Protein AF-A0A6C0NYP5-F1 (afdb_monomer)

Structure (mmCIF, N/CA/C/O backbone):
data_AF-A0A6C0NYP5-F1
#
_entry.id   AF-A0A6C0NYP5-F1
#
loop_
_atom_site.group_PDB
_atom_site.id
_atom_site.type_symbol
_atom_site.label_atom_id
_atom_site.label_alt_id
_atom_site.label_comp_id
_atom_site.label_asym_id
_atom_site.label_entity_id
_atom_site.label_seq_id
_atom_site.pdbx_PDB_ins_code
_atom_site.Cartn_x
_atom_site.Cartn_y
_atom_site.Cartn_z
_atom_site.occupancy
_atom_site.B_iso_or_equiv
_atom_site.auth_seq_id
_atom_site.auth_comp_id
_atom_site.auth_asym_id
_atom_site.auth_atom_id
_atom_site.pdbx_PDB_model_num
ATOM 1 N N . MET A 1 1 ? -3.019 7.826 23.791 1.00 53.88 1 MET A N 1
ATOM 2 C CA . MET A 1 1 ? -3.389 6.420 24.084 1.00 53.88 1 MET A CA 1
ATOM 3 C C . MET A 1 1 ? -2.569 5.590 23.113 1.00 53.88 1 MET A C 1
ATOM 5 O O . MET A 1 1 ? -2.385 6.069 22.009 1.00 53.88 1 MET A O 1
ATOM 9 N N . ASN A 1 2 ? -2.003 4.437 23.478 1.00 77.31 2 ASN A N 1
ATOM 10 C CA . ASN A 1 2 ? -1.245 3.667 22.481 1.00 77.31 2 ASN A CA 1
ATOM 11 C C . ASN A 1 2 ? -2.222 2.833 21.649 1.00 77.31 2 ASN A C 1
ATOM 13 O O . ASN A 1 2 ? -2.703 1.811 22.129 1.00 77.31 2 ASN A O 1
ATOM 17 N N . HIS A 1 3 ? -2.523 3.296 20.437 1.00 91.31 3 HIS A N 1
ATOM 18 C CA . HIS A 1 3 ? -3.214 2.511 19.417 1.00 91.31 3 HIS A CA 1
ATOM 19 C C . HIS A 1 3 ? -2.224 1.556 18.743 1.00 91.31 3 HIS A C 1
ATOM 21 O O . HIS A 1 3 ? -1.090 1.935 18.446 1.00 91.31 3 HIS A O 1
ATOM 27 N N . GLU A 1 4 ? -2.650 0.326 18.476 1.00 95.50 4 GLU A N 1
ATOM 28 C CA . GLU A 1 4 ? -1.868 -0.634 17.696 1.00 95.50 4 GLU A CA 1
ATOM 29 C C . GLU A 1 4 ? -2.259 -0.514 16.224 1.00 95.50 4 GLU A C 1
ATOM 31 O O . GLU A 1 4 ? -3.381 -0.856 15.849 1.00 95.50 4 GLU A O 1
ATOM 36 N N . ILE A 1 5 ? -1.349 -0.014 15.386 1.00 96.44 5 ILE A N 1
ATOM 37 C CA . ILE A 1 5 ? -1.602 0.209 13.959 1.00 96.44 5 ILE A CA 1
ATOM 38 C C . ILE A 1 5 ? -0.664 -0.675 13.142 1.00 96.44 5 ILE A C 1
ATOM 40 O O . ILE A 1 5 ? 0.555 -0.592 13.273 1.00 96.44 5 ILE A O 1
ATOM 44 N N . THR A 1 6 ? -1.239 -1.499 12.271 1.00 97.56 6 THR A N 1
ATOM 45 C CA . THR A 1 6 ? -0.511 -2.265 11.254 1.00 97.56 6 THR A CA 1
ATOM 46 C C . THR A 1 6 ? -0.857 -1.707 9.878 1.00 97.56 6 THR A C 1
ATOM 48 O O . THR A 1 6 ? -2.036 -1.585 9.547 1.00 97.56 6 THR A O 1
ATOM 51 N N . MET A 1 7 ? 0.157 -1.338 9.094 1.00 97.38 7 M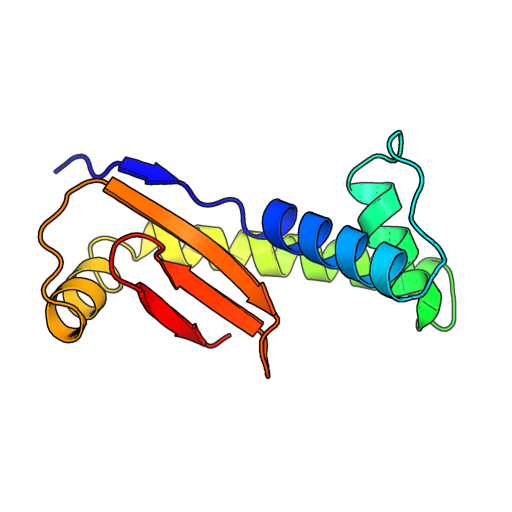ET A N 1
ATOM 52 C CA . MET A 1 7 ? -0.005 -0.778 7.752 1.00 97.38 7 MET A CA 1
ATOM 53 C C . MET A 1 7 ? 1.279 -1.006 6.949 1.00 97.38 7 MET A C 1
ATOM 55 O O . MET A 1 7 ? 2.353 -0.604 7.397 1.00 97.38 7 MET A O 1
ATOM 59 N N . HIS A 1 8 ? 1.157 -1.645 5.785 1.00 97.19 8 HIS A N 1
ATOM 60 C CA . HIS A 1 8 ? 2.277 -1.958 4.891 1.00 97.19 8 HIS A CA 1
ATOM 61 C C . HIS A 1 8 ? 1.856 -1.748 3.427 1.00 97.19 8 HIS A C 1
ATOM 63 O O . HIS A 1 8 ? 1.808 -2.687 2.635 1.00 97.19 8 HIS A O 1
ATOM 69 N N . LEU A 1 9 ? 1.525 -0.503 3.059 1.00 97.50 9 LEU A N 1
ATOM 70 C CA . LEU A 1 9 ? 0.820 -0.211 1.798 1.00 97.50 9 LEU A CA 1
ATOM 71 C C . LEU A 1 9 ? 1.594 -0.643 0.544 1.00 97.50 9 LEU A C 1
ATOM 73 O O . LEU A 1 9 ? 0.991 -1.080 -0.435 1.00 97.50 9 LEU A O 1
ATOM 77 N N . TYR A 1 10 ? 2.924 -0.524 0.556 1.00 97.50 10 TYR A N 1
ATOM 78 C CA . TYR A 1 10 ? 3.742 -0.972 -0.571 1.00 97.50 10 TYR A CA 1
ATOM 79 C C . TYR A 1 10 ? 3.770 -2.501 -0.691 1.00 97.50 10 TYR A C 1
ATOM 81 O O . TYR A 1 10 ? 3.674 -3.028 -1.797 1.00 97.50 10 TYR A O 1
ATOM 89 N N . GLU A 1 11 ? 3.827 -3.225 0.428 1.00 97.06 11 GLU A N 1
ATOM 90 C CA . GLU A 1 11 ? 3.769 -4.692 0.431 1.00 97.06 11 GLU A CA 1
ATOM 91 C C . GLU A 1 11 ? 2.403 -5.195 -0.051 1.00 97.06 11 GLU A C 1
ATOM 93 O O . GLU A 1 11 ? 2.338 -6.078 -0.905 1.00 97.06 11 GLU A O 1
ATOM 98 N N . ASP A 1 12 ? 1.317 -4.561 0.395 1.00 97.38 12 ASP A N 1
ATOM 99 C CA . ASP A 1 12 ? -0.039 -4.845 -0.082 1.00 97.38 12 ASP A CA 1
ATOM 100 C C . ASP A 1 12 ? -0.178 -4.643 -1.603 1.00 97.38 12 ASP A C 1
ATOM 102 O O . ASP A 1 12 ? -0.819 -5.433 -2.312 1.00 97.38 12 ASP A O 1
ATOM 106 N N . TRP A 1 13 ? 0.445 -3.583 -2.127 1.00 97.31 13 TRP A N 1
ATOM 107 C CA . TRP A 1 13 ? 0.502 -3.327 -3.563 1.00 97.31 13 TRP A CA 1
ATOM 108 C C . TRP A 1 13 ? 1.290 -4.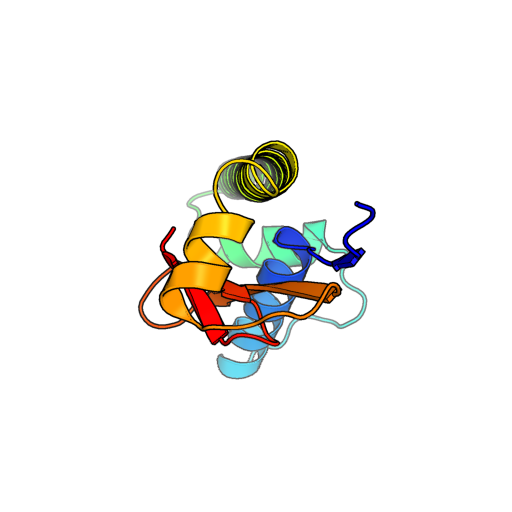418 -4.299 1.00 97.31 13 TRP A C 1
ATOM 110 O O . TRP A 1 13 ? 0.817 -4.934 -5.313 1.00 97.31 13 TRP A O 1
ATOM 120 N N . LEU A 1 14 ? 2.449 -4.833 -3.777 1.00 96.94 14 LEU A N 1
ATOM 121 C CA . LEU A 1 14 ? 3.248 -5.922 -4.353 1.00 96.94 14 LEU A CA 1
ATOM 122 C C . LEU A 1 14 ? 2.483 -7.246 -4.385 1.00 96.94 14 LEU A C 1
ATOM 124 O O . LEU A 1 14 ? 2.564 -7.985 -5.367 1.00 96.94 14 LEU A O 1
ATOM 128 N N . ASP A 1 15 ? 1.725 -7.551 -3.337 1.00 96.00 15 ASP A N 1
ATOM 129 C CA . ASP A 1 15 ? 0.897 -8.752 -3.295 1.00 96.00 15 ASP A CA 1
ATOM 130 C C . ASP A 1 15 ? -0.230 -8.695 -4.328 1.00 96.00 15 ASP A C 1
ATOM 132 O O . ASP A 1 15 ? -0.496 -9.683 -5.018 1.00 96.00 15 ASP A O 1
ATOM 136 N N . THR A 1 16 ? -0.815 -7.515 -4.535 1.00 95.00 16 THR A N 1
ATOM 137 C CA . THR A 1 16 ? -1.779 -7.304 -5.620 1.00 95.00 16 THR A CA 1
ATOM 138 C C . THR A 1 16 ? -1.134 -7.508 -6.992 1.00 95.00 16 THR A C 1
ATOM 140 O O . THR A 1 16 ? -1.706 -8.190 -7.842 1.00 95.00 16 THR A O 1
ATOM 143 N N . VAL A 1 17 ? 0.077 -6.987 -7.213 1.00 95.25 17 VAL A N 1
ATOM 144 C CA . VAL A 1 17 ? 0.838 -7.214 -8.451 1.00 95.25 17 VAL A CA 1
ATOM 145 C C . VAL A 1 17 ? 1.044 -8.710 -8.700 1.00 95.25 17 VAL A C 1
ATOM 147 O O . VAL A 1 17 ? 0.771 -9.188 -9.803 1.00 95.25 17 VAL A O 1
ATOM 150 N N . LYS A 1 18 ? 1.473 -9.479 -7.691 1.00 95.75 18 LYS A N 1
ATOM 151 C CA . LYS A 1 18 ? 1.653 -10.936 -7.825 1.00 95.75 18 LYS A CA 1
ATOM 152 C C . LYS A 1 18 ? 0.353 -11.634 -8.235 1.00 95.75 18 LYS A C 1
ATOM 154 O O . LYS A 1 18 ? 0.378 -12.481 -9.131 1.00 95.75 18 LYS A O 1
ATOM 159 N N . GLU A 1 19 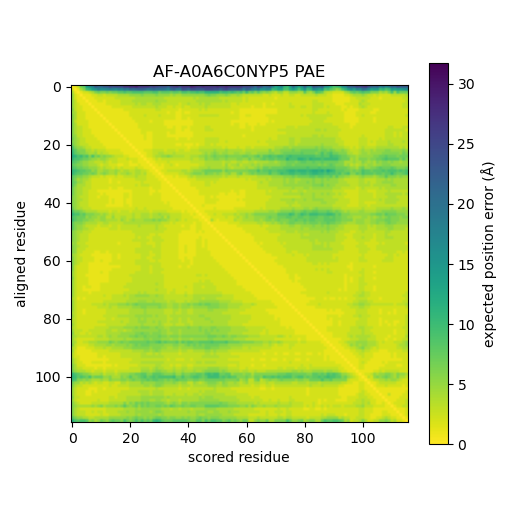? -0.779 -11.265 -7.634 1.00 95.00 19 GLU A N 1
ATOM 160 C CA . GLU A 1 19 ? -2.080 -11.840 -7.996 1.00 95.00 19 GLU A CA 1
ATOM 161 C C . GLU A 1 19 ? -2.536 -11.428 -9.408 1.00 95.00 19 GLU A C 1
ATOM 163 O O . GLU A 1 19 ? -3.115 -12.256 -10.109 1.00 95.00 19 GLU A O 1
ATOM 168 N N . ILE A 1 20 ? -2.204 -10.222 -9.889 1.00 93.62 20 ILE A N 1
ATOM 169 C CA . ILE A 1 20 ? -2.447 -9.811 -11.287 1.00 93.62 20 ILE A CA 1
ATOM 170 C C . ILE A 1 20 ? -1.691 -10.726 -12.262 1.00 93.62 20 ILE A C 1
ATOM 172 O O . ILE A 1 20 ? -2.285 -11.250 -13.205 1.00 93.62 20 ILE A O 1
ATOM 176 N N . PHE A 1 21 ? -0.396 -10.959 -12.030 1.00 95.06 21 PHE A N 1
ATOM 177 C CA . PHE A 1 21 ? 0.414 -11.851 -12.870 1.00 95.06 21 PHE A CA 1
ATOM 178 C C . PHE A 1 21 ? -0.079 -13.303 -12.829 1.00 95.06 21 PHE A C 1
ATOM 180 O O . PHE A 1 21 ? -0.137 -13.995 -13.844 1.00 95.06 21 PHE A O 1
ATOM 187 N N . LYS A 1 22 ? -0.485 -13.779 -11.654 1.00 94.62 22 LYS A N 1
ATOM 188 C CA . LYS A 1 22 ? -1.087 -15.106 -11.504 1.00 94.62 22 LYS A CA 1
ATOM 189 C C . LYS A 1 22 ? -2.417 -15.212 -12.255 1.00 94.62 22 LYS A C 1
ATOM 191 O O . LYS A 1 22 ? -2.643 -16.200 -12.950 1.00 94.62 22 LYS A O 1
ATOM 196 N N . GLY A 1 23 ? -3.265 -14.188 -12.164 1.00 93.62 23 GLY A N 1
ATOM 197 C CA . GLY A 1 23 ? -4.539 -14.099 -12.877 1.00 93.62 23 GLY A CA 1
ATOM 198 C C . GLY A 1 23 ? -4.393 -13.989 -14.398 1.00 93.62 23 GLY A C 1
ATOM 199 O O . GLY A 1 23 ? -5.268 -14.457 -15.122 1.00 93.62 23 GLY A O 1
ATOM 200 N N . SER A 1 24 ? -3.279 -13.443 -14.897 1.00 91.81 24 SER A N 1
ATOM 201 C CA . SER A 1 24 ? -2.983 -13.362 -16.335 1.00 91.81 24 SER A CA 1
ATOM 202 C C . SER A 1 24 ? -2.434 -14.663 -16.939 1.00 91.81 24 SER A C 1
ATOM 204 O O . SER A 1 24 ? -2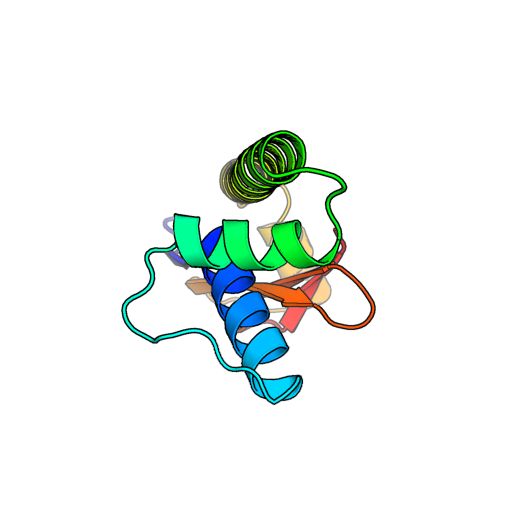.191 -14.721 -18.143 1.00 91.81 24 SER A O 1
ATOM 206 N N . GLY A 1 25 ? -2.246 -15.716 -16.131 1.00 92.56 25 GLY A N 1
ATOM 207 C CA . GLY A 1 25 ? -1.683 -16.999 -16.569 1.00 92.56 25 GLY A CA 1
ATOM 208 C C . GLY A 1 25 ? -0.151 -17.029 -16.632 1.00 92.56 25 GLY A C 1
ATOM 209 O O . GLY A 1 25 ? 0.422 -18.040 -17.038 1.00 92.56 25 GLY A O 1
ATOM 210 N N . HIS A 1 26 ? 0.516 -15.958 -16.195 1.00 92.88 26 HIS A N 1
ATOM 211 C CA . HIS A 1 26 ? 1.973 -15.830 -16.168 1.00 92.88 26 HIS A CA 1
ATOM 212 C C . HIS A 1 26 ? 2.451 -15.432 -14.762 1.00 92.88 26 HIS A C 1
ATOM 214 O O . HIS A 1 26 ? 2.934 -14.314 -14.577 1.00 92.88 26 HIS A O 1
ATOM 220 N N . PRO A 1 27 ? 2.305 -16.312 -13.749 1.00 94.75 27 PRO A N 1
ATOM 221 C CA . PRO A 1 27 ? 2.690 -15.991 -12.380 1.00 94.75 27 PRO A CA 1
ATOM 222 C C . PRO A 1 27 ? 4.179 -15.642 -12.289 1.00 94.75 27 PRO A C 1
ATOM 224 O O . PRO A 1 27 ? 5.021 -16.271 -12.935 1.00 94.75 27 PRO A O 1
ATOM 227 N N . LEU A 1 28 ? 4.499 -14.653 -11.453 1.00 93.75 28 LEU A N 1
ATOM 228 C CA . LEU A 1 28 ? 5.883 -14.314 -11.142 1.00 93.75 28 LEU A CA 1
ATOM 229 C C . LEU A 1 28 ? 6.545 -15.437 -10.321 1.00 93.75 28 LEU A C 1
ATOM 231 O O . LEU A 1 28 ? 5.867 -16.084 -9.518 1.00 93.75 28 LEU A O 1
ATOM 235 N N . PRO A 1 29 ? 7.860 -15.664 -10.483 1.00 93.38 29 PRO A N 1
ATOM 236 C CA . PRO A 1 29 ? 8.614 -16.555 -9.608 1.00 93.38 29 PRO A CA 1
ATOM 237 C C . PRO A 1 29 ? 8.520 -16.136 -8.132 1.00 93.38 29 PRO A C 1
ATOM 239 O O . PRO A 1 29 ? 8.532 -14.949 -7.806 1.00 93.38 29 PRO A O 1
ATOM 242 N N . ASN A 1 30 ? 8.446 -17.119 -7.230 1.00 88.62 30 ASN A N 1
ATOM 243 C CA . ASN A 1 30 ? 8.287 -16.880 -5.787 1.00 88.62 30 ASN A CA 1
ATOM 244 C C . ASN A 1 30 ? 9.559 -16.350 -5.103 1.00 88.62 30 ASN A C 1
ATOM 246 O O . ASN A 1 30 ? 9.494 -15.900 -3.964 1.00 88.62 30 ASN A O 1
ATOM 250 N N . ASP A 1 31 ? 10.710 -16.449 -5.764 1.00 93.50 31 ASP A N 1
ATOM 251 C CA . ASP A 1 31 ? 12.025 -16.029 -5.276 1.00 93.50 31 ASP A CA 1
ATOM 252 C C . ASP A 1 31 ? 12.393 -14.594 -5.682 1.00 93.50 31 ASP A C 1
ATOM 254 O O . ASP A 1 31 ? 13.475 -14.119 -5.333 1.00 93.50 31 ASP A O 1
ATOM 258 N N . LEU A 1 32 ? 11.504 -13.889 -6.394 1.00 93.75 32 LEU A N 1
ATOM 259 C CA . LEU A 1 32 ? 11.728 -12.492 -6.743 1.00 93.75 32 LEU A CA 1
ATOM 260 C C . LEU A 1 32 ? 11.735 -11.593 -5.505 1.00 93.75 32 LEU A C 1
ATOM 262 O O . LEU A 1 32 ? 10.889 -11.701 -4.614 1.00 93.75 32 LEU A O 1
ATOM 266 N N . THR A 1 33 ? 12.656 -10.633 -5.499 1.00 95.88 33 THR A N 1
ATOM 267 C CA . THR A 1 33 ? 12.666 -9.556 -4.510 1.00 95.88 33 THR A CA 1
ATOM 268 C C . THR A 1 33 ? 11.495 -8.589 -4.738 1.00 95.88 33 THR A C 1
ATOM 270 O O . THR A 1 33 ? 10.986 -8.490 -5.861 1.00 95.88 33 THR A O 1
ATOM 273 N N . PRO A 1 34 ? 11.088 -7.815 -3.713 1.00 94.31 34 PRO A N 1
ATOM 274 C CA . PRO A 1 34 ? 10.110 -6.732 -3.857 1.00 94.31 34 PRO A CA 1
ATOM 275 C C . PRO A 1 34 ? 10.373 -5.823 -5.068 1.00 94.31 34 PRO A C 1
ATOM 277 O O . PRO A 1 34 ? 9.483 -5.603 -5.889 1.00 94.31 34 PRO A O 1
ATOM 280 N N . ASP A 1 35 ? 11.623 -5.390 -5.251 1.00 94.38 35 ASP A N 1
ATOM 281 C CA . ASP A 1 35 ? 12.024 -4.535 -6.373 1.00 94.38 35 ASP A CA 1
ATOM 282 C C . ASP A 1 35 ? 11.822 -5.201 -7.732 1.00 94.38 35 ASP A C 1
ATOM 284 O O . ASP A 1 35 ? 11.419 -4.549 -8.697 1.00 94.38 35 ASP A O 1
ATOM 288 N N . GLN A 1 36 ? 12.098 -6.503 -7.822 1.00 96.38 36 GLN A N 1
ATOM 289 C CA . GLN A 1 36 ? 11.922 -7.266 -9.053 1.00 96.38 36 GLN A CA 1
ATOM 290 C C . GLN A 1 36 ? 10.441 -7.452 -9.387 1.00 96.38 36 GLN A C 1
ATOM 292 O O . GLN A 1 36 ? 10.071 -7.326 -10.554 1.00 96.38 36 G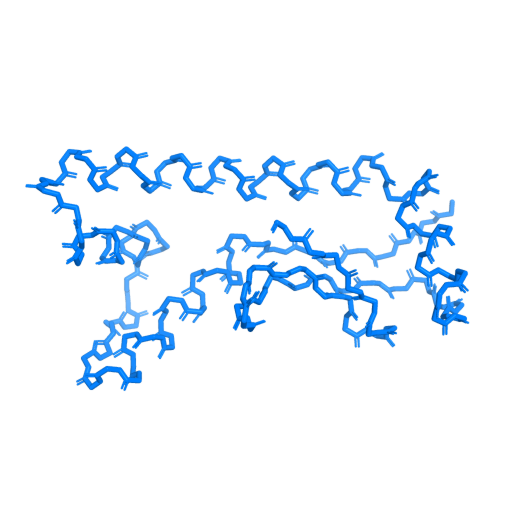LN A O 1
ATOM 297 N N . VAL A 1 37 ? 9.595 -7.700 -8.382 1.00 96.94 37 VAL A N 1
ATOM 298 C CA . VAL A 1 37 ? 8.135 -7.779 -8.548 1.00 96.94 37 VAL A CA 1
ATOM 299 C C . VAL A 1 37 ? 7.584 -6.444 -9.053 1.00 96.94 37 VAL A C 1
ATOM 301 O O . VAL A 1 37 ? 6.878 -6.408 -10.062 1.00 96.94 37 VAL A O 1
ATOM 304 N N . ALA A 1 38 ? 7.960 -5.340 -8.404 1.00 96.38 38 ALA A N 1
ATOM 305 C CA . ALA A 1 38 ? 7.534 -3.999 -8.789 1.00 96.38 38 ALA A CA 1
ATOM 306 C C . ALA A 1 38 ? 7.988 -3.632 -10.208 1.00 96.38 38 ALA A C 1
ATOM 308 O O . ALA A 1 38 ? 7.203 -3.143 -11.021 1.00 96.38 38 ALA A O 1
ATOM 309 N N . LEU A 1 39 ? 9.255 -3.904 -10.535 1.00 97.25 39 LEU A N 1
ATOM 310 C CA . LEU A 1 39 ? 9.805 -3.633 -11.859 1.00 97.25 39 LEU A CA 1
ATOM 311 C C . LEU A 1 39 ? 9.098 -4.453 -12.946 1.00 97.25 39 LEU A C 1
ATOM 313 O O . LEU A 1 39 ? 8.814 -3.919 -14.017 1.00 97.25 39 LEU A O 1
ATOM 317 N N . ALA A 1 40 ? 8.796 -5.728 -12.682 1.00 96.12 40 ALA A N 1
ATOM 318 C CA . ALA A 1 40 ? 8.091 -6.584 -13.632 1.00 96.12 40 ALA A CA 1
ATOM 319 C C . ALA A 1 40 ? 6.726 -6.000 -14.018 1.00 96.12 40 ALA A C 1
ATOM 321 O O . ALA A 1 40 ? 6.364 -6.039 -15.193 1.00 96.12 40 ALA A O 1
ATOM 322 N N . TYR A 1 41 ? 5.998 -5.421 -13.058 1.00 96.12 41 TYR A N 1
ATOM 323 C CA . TYR A 1 41 ? 4.725 -4.749 -13.317 1.00 96.12 41 TYR A CA 1
ATOM 324 C C . TYR A 1 41 ? 4.878 -3.587 -14.305 1.00 96.12 41 TYR A C 1
ATOM 326 O O . TYR A 1 41 ? 4.233 -3.581 -15.352 1.00 96.12 41 TYR A O 1
ATOM 334 N N . PHE A 1 42 ? 5.781 -2.642 -14.031 1.00 96.88 42 PHE A N 1
ATOM 335 C CA . PHE A 1 42 ? 5.953 -1.464 -14.889 1.00 96.88 42 PHE A CA 1
ATOM 336 C C . PHE A 1 42 ? 6.545 -1.796 -16.261 1.00 96.88 42 PHE A C 1
ATOM 338 O O . PHE A 1 42 ? 6.225 -1.129 -17.243 1.00 96.88 42 PHE A O 1
ATOM 345 N N . LEU A 1 43 ? 7.343 -2.861 -16.377 1.00 96.44 43 LEU A N 1
ATOM 346 C CA . LEU A 1 43 ? 7.847 -3.336 -17.669 1.00 96.44 43 LEU A CA 1
ATOM 347 C C . LEU A 1 43 ? 6.741 -3.802 -18.630 1.00 96.44 43 LEU A C 1
ATOM 349 O O . LEU A 1 43 ? 6.995 -3.851 -19.831 1.00 96.44 43 LEU A O 1
ATOM 353 N N . GLN A 1 44 ? 5.531 -4.120 -18.151 1.00 93.25 44 GLN A N 1
ATOM 354 C CA . GLN A 1 44 ? 4.421 -4.487 -19.039 1.00 93.25 44 GLN A CA 1
ATOM 355 C C . GLN A 1 44 ? 3.960 -3.319 -19.921 1.00 93.25 44 GLN A C 1
ATOM 357 O O . GLN A 1 44 ? 3.469 -3.540 -21.027 1.00 93.25 44 GLN A O 1
ATOM 362 N N . THR A 1 45 ? 4.094 -2.084 -19.431 1.00 90.56 45 THR A N 1
ATOM 363 C CA . THR A 1 45 ? 3.511 -0.891 -20.064 1.00 90.56 45 THR A CA 1
ATOM 364 C C . THR A 1 45 ? 4.521 0.215 -20.347 1.00 90.56 45 THR A C 1
ATOM 366 O O . THR A 1 45 ? 4.243 1.099 -21.157 1.00 90.56 45 THR A O 1
ATOM 369 N N . ALA A 1 46 ? 5.679 0.213 -19.686 1.00 94.94 46 ALA A N 1
ATOM 370 C CA . ALA A 1 46 ? 6.684 1.247 -19.864 1.00 94.94 46 ALA A CA 1
ATOM 371 C C . ALA A 1 46 ? 7.378 1.134 -21.238 1.00 94.94 46 ALA A C 1
ATOM 373 O O . ALA A 1 46 ? 7.704 0.035 -21.689 1.00 94.94 46 ALA A O 1
ATOM 374 N N . PRO A 1 47 ? 7.685 2.268 -21.893 1.00 94.25 47 PRO A N 1
ATOM 375 C CA . PRO A 1 47 ? 8.364 2.292 -23.190 1.00 94.25 47 PRO A CA 1
ATOM 376 C C . PRO A 1 47 ? 9.840 1.871 -23.116 1.00 94.25 47 PRO A C 1
ATOM 378 O O . PRO A 1 47 ? 10.460 1.599 -24.143 1.00 94.25 47 PRO A O 1
ATOM 381 N N . SER A 1 48 ? 10.431 1.857 -21.921 1.00 96.56 48 SER A N 1
ATOM 382 C CA . SER A 1 48 ? 11.823 1.480 -21.698 1.00 96.56 48 SER A CA 1
ATOM 383 C C . SER A 1 48 ? 12.033 0.979 -20.271 1.00 96.56 48 SER A C 1
ATOM 385 O O . SER A 1 48 ? 11.242 1.251 -19.366 1.00 96.56 48 SER A O 1
ATOM 387 N N . LYS A 1 49 ? 13.146 0.271 -20.055 1.00 96.06 49 LYS A N 1
ATOM 388 C CA . LYS A 1 49 ? 13.554 -0.174 -18.718 1.00 96.06 49 LYS A CA 1
ATOM 389 C C . LYS A 1 49 ? 13.846 0.999 -17.778 1.00 96.06 49 LYS A C 1
ATOM 391 O O . LYS A 1 49 ? 13.538 0.914 -16.597 1.00 96.06 49 LYS A O 1
ATOM 396 N N . GLU A 1 50 ? 14.443 2.071 -18.293 1.00 97.25 50 GLU A N 1
ATOM 397 C CA . GLU A 1 50 ? 14.738 3.278 -17.512 1.00 97.25 50 GLU A CA 1
ATOM 398 C C . GLU A 1 50 ? 13.447 3.940 -17.021 1.00 97.25 50 GLU A C 1
ATOM 400 O O . GLU A 1 50 ? 13.322 4.268 -15.844 1.00 97.25 50 GLU A O 1
ATOM 405 N N . GLU A 1 51 ? 12.441 4.032 -17.893 1.00 97.06 51 GLU A N 1
ATOM 406 C CA . GLU A 1 51 ? 11.133 4.558 -17.516 1.00 97.06 51 GLU A CA 1
ATOM 407 C C . GLU A 1 51 ? 10.424 3.650 -16.502 1.00 97.06 51 GLU A C 1
ATOM 409 O O . GLU A 1 51 ? 9.845 4.148 -15.540 1.00 97.06 51 GLU A O 1
ATOM 414 N N . ALA A 1 52 ? 10.520 2.325 -16.657 1.00 97.31 52 ALA A N 1
ATOM 415 C CA . ALA A 1 52 ? 9.965 1.378 -15.690 1.00 97.31 52 ALA A CA 1
ATOM 416 C C . ALA A 1 52 ? 10.604 1.523 -14.297 1.00 97.31 52 ALA A C 1
ATOM 418 O O . ALA A 1 52 ? 9.904 1.465 -13.289 1.00 97.31 52 ALA A O 1
ATOM 419 N N . LEU A 1 53 ? 11.923 1.743 -14.232 1.00 97.31 53 LEU A N 1
ATOM 420 C CA . LEU A 1 53 ? 12.638 1.988 -12.976 1.00 97.31 53 LEU A CA 1
ATOM 421 C C . LEU A 1 53 ? 12.192 3.297 -12.317 1.00 97.31 53 LEU A C 1
ATOM 423 O O . LEU A 1 53 ? 11.921 3.305 -11.119 1.00 97.31 53 LEU A O 1
ATOM 427 N N . ARG A 1 54 ? 12.035 4.369 -13.102 1.00 97.38 54 ARG A N 1
ATOM 428 C CA . ARG A 1 54 ? 11.525 5.653 -12.605 1.00 97.38 54 ARG A CA 1
ATOM 429 C C . ARG A 1 54 ? 10.106 5.527 -12.049 1.00 97.38 54 ARG A C 1
ATOM 431 O O . ARG A 1 54 ? 9.815 6.060 -10.984 1.00 97.38 54 ARG A O 1
ATOM 438 N N . GLN A 1 55 ? 9.222 4.822 -12.757 1.00 97.56 55 GLN A N 1
ATOM 439 C CA . GLN A 1 55 ? 7.846 4.591 -12.305 1.00 97.56 55 GLN A CA 1
ATOM 440 C C . GLN A 1 55 ? 7.794 3.737 -11.036 1.00 97.56 55 GLN A C 1
ATOM 442 O O . GLN A 1 55 ? 7.021 4.043 -10.131 1.00 97.56 55 GLN A O 1
ATOM 447 N N . ARG A 1 56 ? 8.651 2.712 -10.946 1.00 97.06 56 ARG A N 1
ATOM 448 C CA . ARG A 1 56 ? 8.823 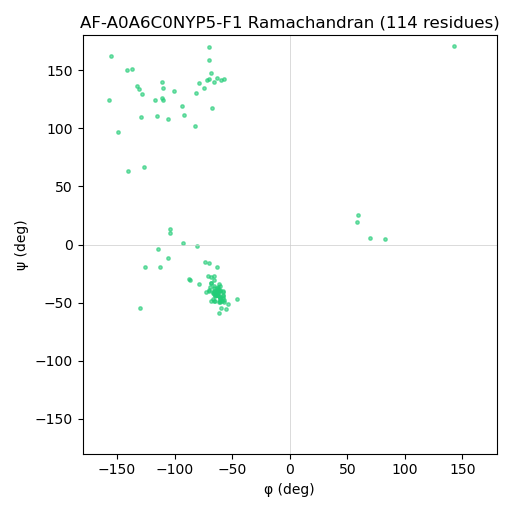1.892 -9.741 1.00 97.06 56 ARG A CA 1
ATOM 449 C C . ARG A 1 56 ? 9.171 2.753 -8.530 1.00 97.06 56 ARG A C 1
ATOM 451 O O . ARG A 1 56 ? 8.456 2.700 -7.535 1.00 97.06 56 ARG A O 1
ATOM 458 N N . GLU A 1 57 ? 10.230 3.552 -8.639 1.00 97.00 57 GLU A N 1
ATOM 459 C CA . GLU A 1 57 ? 10.714 4.416 -7.555 1.00 97.00 57 GLU A CA 1
ATOM 460 C C . GLU A 1 57 ? 9.658 5.436 -7.132 1.00 97.00 57 GLU A C 1
ATOM 462 O O . GLU A 1 57 ? 9.355 5.555 -5.948 1.00 97.00 57 GLU A O 1
ATOM 467 N N . ALA A 1 58 ? 9.023 6.100 -8.101 1.00 97.44 58 ALA A N 1
ATOM 468 C CA . ALA A 1 58 ? 7.967 7.066 -7.824 1.00 97.44 58 ALA A CA 1
ATOM 469 C C . ALA A 1 58 ? 6.747 6.430 -7.132 1.00 97.44 58 ALA A C 1
ATOM 471 O O . ALA A 1 58 ? 6.120 7.060 -6.282 1.00 97.44 58 ALA A O 1
ATOM 472 N N . ASN A 1 59 ? 6.384 5.191 -7.482 1.00 96.75 59 ASN A N 1
ATOM 473 C CA . ASN A 1 59 ? 5.258 4.508 -6.847 1.00 96.75 59 ASN A CA 1
ATOM 474 C C . ASN A 1 59 ? 5.574 4.070 -5.412 1.00 96.75 59 ASN A C 1
ATOM 476 O O . ASN A 1 59 ? 4.721 4.213 -4.537 1.00 96.75 59 ASN A O 1
ATOM 480 N N . GLU A 1 60 ? 6.783 3.562 -5.173 1.00 97.38 60 GLU A N 1
ATOM 481 C CA . GLU A 1 60 ? 7.254 3.220 -3.830 1.00 97.38 60 GLU A CA 1
ATOM 482 C C . GLU A 1 60 ? 7.277 4.461 -2.926 1.00 97.38 60 GLU A C 1
ATOM 484 O O . GLU A 1 60 ? 6.697 4.443 -1.840 1.00 97.38 60 GLU A O 1
ATOM 489 N N . GLU A 1 61 ? 7.854 5.570 -3.402 1.00 98.06 61 GLU A N 1
ATOM 490 C CA . GLU A 1 61 ? 7.863 6.845 -2.677 1.00 98.06 61 GLU A CA 1
ATOM 491 C C . GLU A 1 61 ? 6.438 7.331 -2.375 1.00 98.06 61 GLU A C 1
ATOM 493 O O . GLU A 1 61 ? 6.132 7.672 -1.233 1.00 98.06 61 GLU A O 1
ATOM 498 N N . ARG A 1 62 ? 5.537 7.290 -3.367 1.00 97.69 62 ARG A N 1
ATOM 499 C CA . ARG A 1 62 ? 4.134 7.698 -3.205 1.00 97.69 62 ARG A CA 1
ATOM 500 C C . ARG A 1 62 ? 3.413 6.891 -2.124 1.00 97.69 62 ARG A C 1
ATOM 502 O O . ARG A 1 62 ? 2.726 7.479 -1.292 1.00 97.69 62 ARG A O 1
ATOM 509 N N . LEU A 1 63 ? 3.518 5.561 -2.141 1.00 97.56 63 LEU A N 1
ATOM 510 C CA . LEU A 1 63 ? 2.812 4.708 -1.177 1.00 97.56 63 LEU A CA 1
ATOM 511 C C . LEU A 1 63 ? 3.379 4.862 0.239 1.00 97.56 63 LEU A C 1
ATOM 513 O O . LEU A 1 63 ? 2.608 4.902 1.200 1.00 97.56 63 LEU A O 1
ATOM 517 N N . ASN A 1 64 ? 4.697 5.033 0.365 1.00 97.62 64 ASN A N 1
ATOM 518 C CA . ASN A 1 64 ? 5.341 5.317 1.645 1.00 97.62 64 ASN A CA 1
ATOM 519 C C . ASN A 1 64 ? 4.942 6.695 2.203 1.00 97.62 64 ASN A C 1
ATOM 521 O O . ASN A 1 64 ? 4.644 6.807 3.391 1.00 97.62 64 ASN A O 1
ATOM 525 N N . ASP A 1 65 ? 4.865 7.730 1.362 1.00 98.06 65 ASP A N 1
ATOM 526 C CA . ASP A 1 65 ? 4.398 9.066 1.758 1.00 98.06 65 ASP A CA 1
ATOM 527 C C . ASP A 1 65 ? 2.928 9.050 2.213 1.00 98.06 65 ASP A C 1
ATOM 529 O O . ASP A 1 65 ? 2.589 9.625 3.249 1.00 98.06 65 ASP A O 1
ATOM 533 N N . ILE A 1 66 ? 2.052 8.334 1.499 1.00 97.25 66 ILE A N 1
ATOM 534 C CA . ILE A 1 66 ? 0.650 8.148 1.910 1.00 97.25 66 ILE A CA 1
ATOM 535 C C . ILE A 1 66 ? 0.572 7.449 3.272 1.00 97.25 66 ILE A C 1
ATOM 537 O O . ILE A 1 66 ? -0.153 7.912 4.156 1.00 97.25 66 ILE A O 1
ATOM 541 N N . GLN A 1 67 ? 1.323 6.361 3.457 1.00 97.94 67 GLN A N 1
ATOM 542 C CA . GLN A 1 67 ? 1.381 5.638 4.726 1.00 97.94 67 GLN A CA 1
ATOM 543 C C . GLN A 1 67 ? 1.825 6.560 5.864 1.00 97.94 67 GLN A C 1
ATOM 545 O O . GLN A 1 67 ? 1.153 6.632 6.894 1.0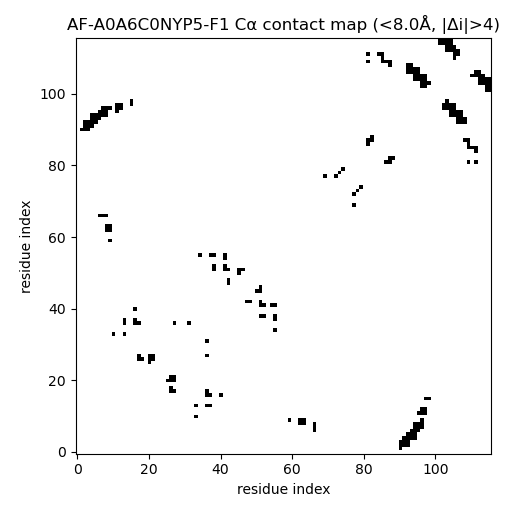0 97.94 67 GLN A O 1
ATOM 550 N N . GLN A 1 68 ? 2.911 7.311 5.668 1.00 97.81 68 GLN A N 1
ATOM 551 C CA . GLN A 1 68 ? 3.422 8.224 6.684 1.00 97.81 68 GLN A CA 1
ATOM 552 C C . GLN A 1 68 ? 2.394 9.305 7.032 1.00 97.81 68 GLN A C 1
ATOM 554 O O . GLN A 1 68 ? 2.118 9.530 8.206 1.00 97.81 68 GLN A O 1
ATOM 559 N N . LYS A 1 69 ? 1.739 9.906 6.032 1.00 97.12 69 LYS A N 1
ATOM 560 C CA . LYS A 1 69 ? 0.683 10.905 6.255 1.00 97.12 69 LYS A CA 1
ATOM 561 C C . LYS A 1 69 ? -0.494 10.351 7.048 1.00 97.12 69 LYS A C 1
ATOM 563 O O . LYS A 1 69 ? -1.035 11.067 7.890 1.00 97.12 69 LYS A O 1
ATOM 568 N N . LEU A 1 70 ? -0.904 9.109 6.797 1.00 96.38 70 LEU A N 1
ATOM 569 C CA . LEU A 1 70 ? -1.978 8.476 7.562 1.00 96.38 70 LEU A CA 1
ATOM 570 C C . LEU A 1 70 ? -1.579 8.233 9.013 1.00 96.38 70 LEU A C 1
ATOM 572 O O . LEU A 1 70 ? -2.397 8.474 9.896 1.00 96.38 70 LEU A O 1
ATOM 576 N N . LEU A 1 71 ? -0.343 7.794 9.255 1.00 96.69 71 LEU A N 1
ATOM 577 C CA . LEU A 1 71 ? 0.185 7.594 10.604 1.00 96.69 71 LEU A CA 1
ATOM 578 C C . LEU A 1 71 ? 0.299 8.926 11.357 1.00 96.69 71 LEU A C 1
ATOM 580 O O . LEU A 1 71 ? -0.220 9.046 12.466 1.00 96.69 71 LEU A O 1
ATOM 584 N N . ASP A 1 72 ? 0.882 9.946 10.726 1.00 97.44 72 ASP A N 1
ATOM 585 C CA . ASP A 1 72 ? 1.076 11.279 11.313 1.00 97.44 72 ASP A CA 1
ATOM 586 C C . ASP A 1 72 ? -0.249 11.954 11.678 1.00 97.44 72 ASP A C 1
ATOM 588 O O . ASP A 1 72 ? -0.343 12.685 12.664 1.00 97.44 72 ASP A O 1
ATOM 592 N N . ASN A 1 73 ? -1.294 11.702 10.886 1.00 96.31 73 ASN A N 1
ATOM 593 C CA . ASN A 1 73 ? -2.615 12.296 11.073 1.00 96.31 73 ASN A CA 1
ATOM 594 C C . ASN A 1 73 ? -3.626 11.315 11.679 1.00 96.31 73 ASN A C 1
ATOM 596 O O . ASN A 1 73 ? -4.829 11.601 11.675 1.00 96.31 73 ASN A O 1
ATOM 600 N N . PHE A 1 74 ? -3.172 10.172 12.207 1.00 96.62 74 PHE A N 1
ATOM 601 C CA . PHE A 1 74 ? -4.073 9.114 12.649 1.00 96.62 74 PHE A CA 1
ATOM 602 C C . PHE A 1 74 ? -5.001 9.596 13.764 1.00 96.62 74 PHE A C 1
ATOM 604 O O . PHE A 1 74 ? -6.216 9.611 13.593 1.00 96.62 74 PHE A O 1
ATOM 611 N N . GLU A 1 75 ? -4.443 10.055 14.886 1.00 96.06 75 GLU A N 1
ATOM 612 C CA . GLU A 1 75 ? -5.245 10.488 16.039 1.00 96.06 75 GLU A CA 1
ATOM 613 C C . GLU A 1 75 ? -6.038 11.771 15.759 1.00 96.06 75 GLU A C 1
ATOM 615 O O . GLU A 1 7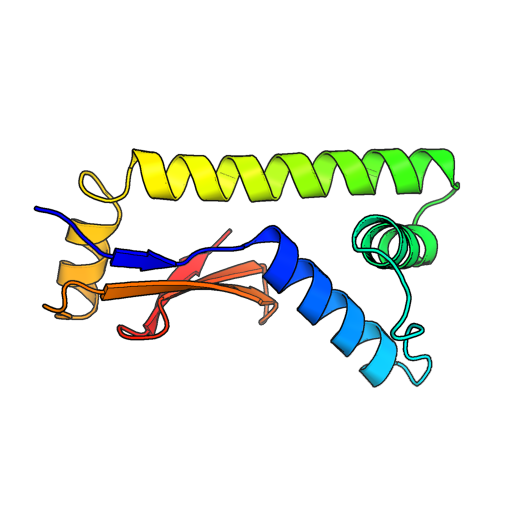5 ? -7.146 11.943 16.267 1.00 96.06 75 GLU A O 1
ATOM 620 N N . ALA A 1 76 ? -5.482 12.670 14.944 1.00 96.62 76 ALA A N 1
ATOM 621 C CA . ALA A 1 76 ? -6.069 13.981 14.688 1.00 96.62 76 ALA A CA 1
ATOM 622 C C . ALA A 1 76 ? -7.225 13.938 13.676 1.00 96.62 76 ALA A C 1
ATOM 624 O O . ALA A 1 76 ? -8.165 14.724 13.792 1.00 96.62 76 ALA A O 1
ATOM 625 N N . VAL A 1 77 ? -7.152 13.050 12.678 1.00 96.06 77 VAL A N 1
ATOM 626 C CA . VAL A 1 77 ? -8.063 13.058 11.522 1.00 96.06 77 VAL A CA 1
ATOM 627 C C . VAL A 1 77 ? -8.670 11.682 11.269 1.00 96.06 77 VAL A C 1
ATOM 629 O O . VAL A 1 77 ? -9.893 11.556 11.225 1.00 96.06 77 VAL A O 1
ATOM 632 N N . VAL A 1 78 ? -7.838 10.647 11.118 1.00 96.38 78 VAL A N 1
ATOM 633 C CA . VAL A 1 78 ? -8.300 9.325 10.658 1.00 96.38 78 VAL A CA 1
ATOM 634 C C . VAL A 1 78 ? -9.174 8.645 11.707 1.00 96.38 78 VAL A C 1
ATOM 636 O O . VAL A 1 78 ? -10.260 8.174 11.386 1.00 96.38 78 VAL A O 1
ATOM 639 N N . LEU A 1 79 ? -8.731 8.609 12.963 1.00 96.81 79 LEU A N 1
ATOM 640 C CA . LEU A 1 79 ? -9.423 7.933 14.054 1.00 96.81 79 LEU A CA 1
ATOM 641 C C . LEU A 1 79 ? -10.786 8.575 14.370 1.00 96.81 79 LEU A C 1
ATOM 643 O O . LEU A 1 79 ? -11.765 7.827 14.443 1.00 96.81 79 LEU A O 1
ATOM 647 N N . PRO A 1 80 ? -10.917 9.910 14.527 1.00 96.56 80 PRO A N 1
ATOM 648 C CA . PRO A 1 80 ? -12.223 10.535 14.720 1.00 96.56 80 PRO A CA 1
ATOM 649 C C . PRO A 1 80 ? -13.192 10.252 13.568 1.00 96.56 80 PRO A C 1
ATOM 651 O O . PRO A 1 80 ? -14.344 9.892 13.818 1.00 96.56 80 PRO A O 1
ATOM 654 N N . ASP A 1 81 ? -12.731 10.360 12.317 1.00 97.00 81 ASP A N 1
ATOM 655 C CA . ASP A 1 81 ? -13.576 10.114 11.146 1.00 97.00 81 ASP A CA 1
ATOM 656 C C . ASP A 1 81 ? -13.992 8.636 11.064 1.00 97.00 81 ASP A C 1
ATOM 658 O O . ASP A 1 81 ? -15.187 8.343 10.983 1.00 97.00 81 ASP A O 1
ATOM 662 N N . LEU A 1 82 ? -13.050 7.700 11.227 1.00 97.25 82 LEU A N 1
ATOM 663 C CA . LEU A 1 82 ? -13.308 6.257 11.287 1.00 97.25 82 LEU A CA 1
ATOM 664 C C . LEU A 1 82 ? -14.353 5.921 12.351 1.00 97.25 82 LEU A C 1
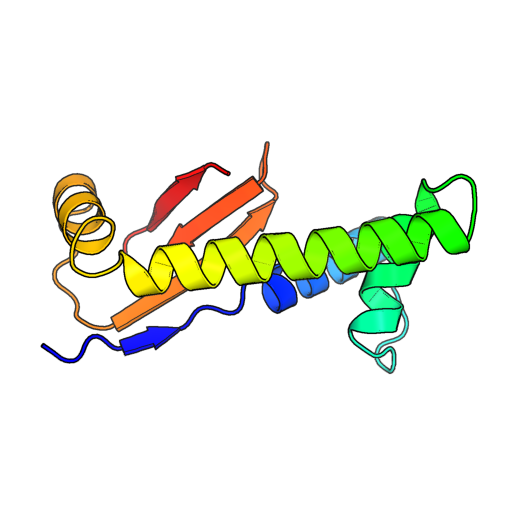ATOM 666 O O . LEU A 1 82 ? -15.342 5.244 12.052 1.00 97.25 82 LEU A O 1
ATOM 670 N N . ARG A 1 83 ? -14.170 6.411 13.583 1.00 97.00 83 ARG A N 1
ATOM 671 C CA . ARG A 1 83 ? -15.096 6.167 14.699 1.00 97.00 83 ARG A CA 1
ATOM 672 C C . ARG A 1 83 ? -16.478 6.739 14.407 1.00 97.00 83 ARG A C 1
ATOM 674 O O . ARG A 1 83 ? -17.474 6.066 14.654 1.00 97.00 83 ARG A O 1
ATOM 681 N N . SER A 1 84 ? -16.545 7.939 13.832 1.00 97.12 84 SER A N 1
ATOM 682 C CA . SER A 1 84 ? -17.817 8.584 13.491 1.00 97.12 84 SER A CA 1
ATOM 683 C C . SER A 1 84 ? -18.599 7.836 12.406 1.00 97.12 84 SER A C 1
ATOM 685 O O . SER A 1 84 ? -19.824 7.759 12.481 1.00 97.12 84 SER A O 1
ATOM 687 N N . ARG A 1 85 ? -17.907 7.247 11.421 1.00 96.62 85 ARG A N 1
ATOM 688 C CA . ARG A 1 85 ? -18.542 6.565 10.283 1.00 96.62 85 ARG A CA 1
ATOM 689 C C . ARG A 1 85 ? -18.881 5.106 10.547 1.00 96.62 85 ARG A C 1
ATOM 691 O O . ARG A 1 85 ? -19.830 4.597 9.961 1.00 96.62 85 ARG A O 1
ATOM 698 N N . THR A 1 86 ? -18.099 4.427 11.382 1.00 96.81 86 THR A N 1
ATOM 699 C CA . THR A 1 86 ? -18.217 2.972 11.589 1.00 96.81 86 THR A CA 1
ATOM 700 C C . THR A 1 86 ? -18.703 2.588 12.983 1.00 96.81 86 THR A C 1
ATOM 702 O O . THR A 1 86 ? -19.149 1.463 13.184 1.00 96.81 86 THR A O 1
ATOM 705 N N . GLY A 1 87 ? -18.602 3.492 13.965 1.00 96.06 87 GLY A N 1
ATOM 706 C CA . GLY A 1 87 ? -18.861 3.189 15.374 1.00 96.06 87 GLY A CA 1
ATOM 707 C C . GLY A 1 87 ? -17.815 2.276 16.028 1.00 96.06 87 GLY A C 1
ATOM 708 O O . GLY A 1 87 ? -18.001 1.871 17.175 1.00 96.06 87 GLY A O 1
ATOM 709 N N . TYR A 1 88 ? -16.725 1.933 15.333 1.00 96.38 88 TYR A N 1
ATOM 710 C CA . TYR A 1 88 ? -15.707 1.022 15.850 1.00 96.38 88 TYR A CA 1
ATOM 711 C C . TYR A 1 88 ? -14.950 1.636 17.034 1.00 96.38 88 TYR A C 1
ATOM 713 O O . TYR A 1 88 ? -14.267 2.644 16.894 1.00 96.38 88 TYR A O 1
ATOM 721 N N . ALA A 1 89 ? -15.048 1.011 18.206 1.00 94.50 89 ALA A N 1
ATOM 722 C CA . ALA A 1 89 ? -14.442 1.496 19.450 1.00 94.50 89 ALA A CA 1
ATOM 723 C C . ALA A 1 89 ? -13.175 0.725 19.865 1.00 94.50 89 ALA A C 1
ATOM 725 O O . ALA A 1 89 ? -12.704 0.890 20.986 1.00 94.50 89 ALA A O 1
ATOM 726 N N . GLY A 1 90 ? -12.646 -0.141 18.993 1.00 95.00 90 GLY A N 1
ATOM 727 C CA . GLY A 1 90 ? -11.418 -0.880 19.268 1.00 95.00 90 GLY A CA 1
ATOM 728 C C . GLY A 1 90 ? -10.171 0.008 19.262 1.00 95.00 90 GLY A C 1
ATOM 729 O O . GLY A 1 90 ? -10.205 1.175 18.860 1.00 95.00 90 GLY A O 1
ATOM 730 N N . GLU A 1 91 ? -9.067 -0.585 19.710 1.00 96.56 91 GLU A N 1
ATOM 731 C CA . GLU A 1 91 ? -7.762 0.075 19.862 1.00 96.56 91 GLU A CA 1
ATOM 732 C C . GLU A 1 91 ? -6.688 -0.492 18.914 1.00 96.56 91 GLU A C 1
ATOM 734 O O . GLU A 1 91 ? -5.579 0.034 18.839 1.00 96.56 91 GLU A O 1
ATOM 739 N N . THR A 1 92 ? -7.036 -1.538 18.159 1.00 97.25 92 THR A N 1
ATOM 740 C CA . THR A 1 92 ? -6.189 -2.151 17.131 1.00 97.25 92 THR A CA 1
ATOM 741 C C . THR A 1 92 ? -6.768 -1.852 15.751 1.00 97.25 92 THR A C 1
ATOM 743 O O . THR A 1 92 ? -7.973 -2.026 15.538 1.00 97.25 92 THR A O 1
ATOM 746 N N . PHE A 1 93 ? -5.909 -1.456 14.814 1.00 97.56 93 PHE A N 1
ATOM 747 C CA . PHE A 1 93 ? -6.252 -1.051 13.451 1.00 97.56 93 PHE A CA 1
ATOM 748 C C . PHE A 1 93 ? -5.322 -1.739 12.451 1.00 97.56 93 PHE A C 1
ATOM 750 O O . PHE A 1 93 ? -4.122 -1.864 12.689 1.00 97.56 93 PHE A O 1
ATOM 757 N N . ALA A 1 94 ? -5.878 -2.246 11.354 1.00 97.56 94 ALA A N 1
ATOM 758 C CA . ALA A 1 94 ? -5.117 -2.877 10.278 1.00 97.56 94 ALA A CA 1
ATOM 759 C C . ALA A 1 94 ? -5.552 -2.244 8.966 1.00 97.56 94 ALA A C 1
ATOM 761 O O . ALA A 1 94 ? -6.687 -2.434 8.535 1.00 97.56 94 ALA A O 1
ATOM 762 N N . PHE A 1 95 ? -4.662 -1.454 8.378 1.00 97.75 95 PHE A N 1
ATOM 763 C CA . PHE A 1 95 ? -4.908 -0.767 7.124 1.00 97.75 95 PHE A CA 1
ATOM 764 C C . PHE A 1 95 ? -4.252 -1.521 5.984 1.00 97.75 95 PHE A C 1
ATOM 766 O O . PHE A 1 95 ? -3.073 -1.860 6.064 1.00 97.75 95 PHE A O 1
ATOM 773 N N . LYS A 1 96 ? -5.025 -1.731 4.923 1.00 97.31 96 LYS A N 1
ATOM 774 C CA . LYS A 1 96 ? -4.614 -2.486 3.753 1.00 97.31 96 LYS A CA 1
ATOM 775 C C . LYS A 1 96 ? -4.850 -1.698 2.477 1.00 97.31 96 LYS A C 1
ATOM 777 O O . LYS A 1 96 ? -5.963 -1.207 2.265 1.00 97.31 96 LYS A O 1
ATOM 782 N N . TRP A 1 97 ? -3.838 -1.600 1.620 1.00 97.62 97 TRP A N 1
ATOM 783 C CA . TRP A 1 97 ? -4.038 -1.102 0.258 1.00 97.62 97 TRP A CA 1
ATOM 784 C C . TRP A 1 97 ? -4.732 -2.175 -0.592 1.00 97.62 97 TRP A C 1
ATOM 786 O O . TRP A 1 97 ? -4.369 -3.350 -0.557 1.00 97.62 97 TRP A O 1
ATOM 796 N N . VAL A 1 98 ? -5.744 -1.787 -1.365 1.00 95.06 98 VAL A N 1
ATOM 797 C CA . VAL A 1 98 ? -6.466 -2.683 -2.276 1.00 95.06 98 VAL A CA 1
ATOM 798 C C . VAL A 1 98 ? -6.808 -1.977 -3.585 1.00 95.06 98 VAL A C 1
ATOM 800 O O . VAL A 1 98 ? -7.081 -0.776 -3.611 1.00 95.06 98 VAL A O 1
ATOM 803 N N . TYR A 1 99 ? -6.884 -2.755 -4.666 1.00 91.62 99 TYR A N 1
ATOM 804 C CA . TYR A 1 99 ? -7.400 -2.296 -5.953 1.00 91.62 99 TYR A CA 1
ATOM 805 C C . TYR A 1 99 ? -8.799 -2.868 -6.207 1.00 91.62 99 TYR A C 1
ATOM 807 O O . TYR A 1 99 ? -8.959 -4.062 -6.464 1.00 91.62 99 TYR A O 1
ATOM 815 N N . ASN A 1 100 ? -9.830 -2.027 -6.132 1.00 85.06 100 ASN A N 1
ATOM 816 C CA . ASN A 1 100 ? -11.213 -2.417 -6.411 1.00 85.06 100 ASN A CA 1
ATOM 817 C C . ASN A 1 100 ? -11.998 -1.232 -6.980 1.00 85.06 100 ASN A C 1
ATOM 819 O O . ASN A 1 100 ? -12.500 -0.413 -6.221 1.00 85.06 100 ASN A O 1
ATOM 823 N N . GLN A 1 101 ? -12.114 -1.159 -8.311 1.00 85.06 101 GLN A N 1
ATOM 824 C CA . GLN A 1 101 ? -12.675 0.003 -9.030 1.00 85.06 101 GLN A CA 1
ATOM 825 C C . GLN A 1 101 ? -11.913 1.318 -8.768 1.00 85.06 101 GLN A C 1
ATOM 827 O O . GLN A 1 101 ? -12.471 2.404 -8.900 1.00 85.06 101 GLN A O 1
ATOM 832 N N . GLY A 1 102 ? -10.634 1.210 -8.415 1.00 89.69 102 GLY A N 1
ATOM 833 C CA . GLY A 1 102 ? -9.802 2.316 -7.959 1.00 89.69 102 GLY A CA 1
ATOM 834 C C . GLY A 1 102 ? -8.858 1.861 -6.853 1.00 89.69 102 GLY A C 1
ATOM 835 O O . GLY A 1 102 ? -8.963 0.735 -6.356 1.00 89.69 102 GLY A O 1
ATOM 836 N N . GLU A 1 103 ? -7.923 2.734 -6.492 1.00 93.81 103 GLU A N 1
ATOM 837 C CA . GLU A 1 103 ? -7.046 2.521 -5.347 1.00 93.81 103 GLU A CA 1
ATOM 838 C C . GLU A 1 103 ? -7.772 2.920 -4.060 1.00 93.81 103 GLU A C 1
ATOM 840 O O . GLU A 1 103 ? -8.355 4.002 -3.951 1.00 93.81 103 GLU A O 1
ATOM 845 N N . HIS A 1 104 ? -7.738 2.035 -3.072 1.00 95.50 104 HIS A N 1
ATOM 846 C CA . HIS A 1 104 ? -8.332 2.279 -1.768 1.00 95.50 104 HIS A CA 1
ATOM 847 C C . HIS A 1 104 ? -7.404 1.805 -0.661 1.00 95.50 104 HIS A C 1
ATOM 849 O O . HIS A 1 104 ? -6.685 0.821 -0.814 1.00 95.50 104 HIS A O 1
ATOM 855 N N . ILE A 1 105 ? -7.505 2.453 0.494 1.00 96.56 105 ILE A N 1
ATOM 856 C CA . ILE A 1 105 ? -7.002 1.925 1.757 1.00 96.56 105 ILE A CA 1
ATOM 857 C C . ILE A 1 105 ? -8.213 1.567 2.606 1.00 96.56 105 ILE A C 1
ATOM 859 O O . ILE A 1 105 ? -9.092 2.402 2.835 1.00 96.56 105 ILE A O 1
ATOM 863 N N . ILE A 1 106 ? -8.279 0.318 3.049 1.00 96.75 106 ILE A N 1
ATOM 864 C CA . ILE A 1 106 ? -9.353 -0.183 3.903 1.00 96.75 106 ILE A CA 1
ATOM 865 C C . ILE A 1 106 ? -8.809 -0.474 5.293 1.00 96.75 106 ILE A C 1
ATOM 867 O O . ILE A 1 106 ? -7.714 -1.007 5.421 1.00 96.75 106 ILE A O 1
ATOM 871 N N . GLU A 1 107 ? -9.569 -0.147 6.331 1.00 97.38 107 GLU A N 1
ATOM 872 C CA . GLU A 1 107 ? -9.304 -0.650 7.675 1.00 97.38 107 GLU A CA 1
ATOM 873 C C . GLU A 1 107 ? -10.133 -1.922 7.894 1.00 97.38 107 GLU A C 1
ATOM 875 O O . GLU A 1 107 ? -11.361 -1.902 7.785 1.00 97.38 107 GLU A O 1
ATOM 880 N N . GLU A 1 108 ? -9.467 -3.046 8.150 1.00 96.56 108 GLU A N 1
ATOM 881 C CA . GLU A 1 108 ? -10.075 -4.381 8.082 1.00 96.56 108 GLU A CA 1
ATOM 882 C C . GLU A 1 108 ? -11.080 -4.663 9.210 1.00 96.56 108 GLU A C 1
ATOM 884 O O . GLU A 1 108 ? -12.010 -5.448 9.016 1.00 96.56 108 GLU A O 1
ATOM 889 N N . ARG A 1 109 ? -10.942 -4.028 10.384 1.00 95.69 109 ARG A N 1
ATOM 890 C CA . ARG A 1 109 ? -11.792 -4.317 11.558 1.00 95.69 109 ARG A CA 1
ATOM 891 C C . ARG A 1 109 ? -13.080 -3.499 11.595 1.00 95.69 109 ARG A C 1
ATOM 893 O O . ARG A 1 109 ? -14.093 -3.963 12.113 1.00 95.69 109 ARG A O 1
ATOM 900 N N . SER A 1 110 ? -13.052 -2.300 11.034 1.00 93.75 110 SER A N 1
ATOM 901 C CA . SER A 1 110 ? -14.165 -1.351 10.968 1.00 93.75 110 SER A CA 1
ATOM 902 C C . SER A 1 110 ? -14.787 -1.264 9.575 1.00 93.75 110 SER A C 1
ATOM 904 O O . SER A 1 110 ? -15.858 -0.682 9.419 1.00 93.75 110 SER A O 1
ATOM 906 N N . SER A 1 111 ? -14.131 -1.834 8.554 1.00 92.88 111 SER A N 1
ATOM 907 C CA . SER A 1 111 ? -14.475 -1.660 7.135 1.00 92.88 111 SER A CA 1
ATOM 908 C C . SER A 1 111 ? -14.457 -0.198 6.665 1.00 92.88 111 SER A C 1
ATOM 910 O O . SER A 1 111 ? -15.052 0.131 5.634 1.00 92.88 111 SER A O 1
ATOM 912 N N . TYR A 1 112 ? -13.778 0.686 7.402 1.00 95.94 112 TYR A N 1
ATOM 913 C CA . TYR A 1 112 ? -13.562 2.073 7.005 1.00 95.94 112 TYR A CA 1
ATOM 914 C C . TYR A 1 112 ? -12.735 2.141 5.717 1.00 95.94 112 TYR A C 1
ATOM 916 O O . TYR A 1 112 ? -11.849 1.317 5.501 1.00 95.94 112 TYR A O 1
ATOM 924 N N . ARG A 1 113 ? -13.038 3.102 4.837 1.00 94.75 113 ARG A N 1
ATOM 925 C CA . ARG A 1 113 ? -12.409 3.217 3.513 1.00 94.75 113 ARG A CA 1
ATOM 926 C C . ARG A 1 113 ? -11.916 4.630 3.252 1.00 94.75 113 ARG A C 1
ATOM 928 O O . ARG A 1 113 ? -12.673 5.587 3.407 1.00 94.75 113 ARG A O 1
ATOM 935 N N . ILE A 1 114 ? -10.689 4.721 2.761 1.00 93.31 114 ILE A N 1
ATOM 936 C CA . ILE A 1 114 ? -10.042 5.940 2.291 1.00 93.31 114 ILE A CA 1
ATOM 937 C C . ILE A 1 114 ? -9.790 5.761 0.786 1.00 93.31 114 ILE A C 1
ATOM 939 O O . ILE A 1 114 ? -8.999 4.893 0.412 1.00 93.31 114 ILE A O 1
ATOM 943 N N . PRO A 1 115 ? -10.490 6.489 -0.100 1.00 91.38 115 PRO A N 1
ATOM 944 C CA . PRO A 1 115 ? -10.152 6.506 -1.521 1.00 91.38 115 PRO A CA 1
ATOM 945 C C . PRO A 1 115 ? -8.836 7.264 -1.749 1.00 91.38 115 PRO A C 1
ATOM 947 O O . PRO A 1 115 ? -8.591 8.261 -1.064 1.00 91.38 115 PRO A O 1
ATOM 950 N N . LEU A 1 116 ? -8.018 6.783 -2.689 1.00 86.56 116 LEU A N 1
ATOM 951 C CA . LEU A 1 116 ? -6.762 7.415 -3.111 1.00 86.56 116 LEU A CA 1
ATOM 952 C C . LEU A 1 116 ? -6.897 8.122 -4.463 1.00 86.56 116 LEU A C 1
ATOM 954 O O . LEU A 1 116 ? -7.662 7.625 -5.322 1.00 86.56 116 LEU A O 1
#

Foldseek 3Di:
DQFAEADDALVLVLVVLQVVCVVVVRGDDPPDDSLRSQLVSLVVPDPDSVRSNVVSVVVVVVRVVVVVVCVVCVVPPVVVVLCVVQVDPDRYWYWHWDDDVATWIATPPRRDIDGD

Radius of gyration: 16.18 Å; Cα contacts (8 Å, |Δi|>4): 130; chains: 1; bounding box: 34×31×47 Å

Sequence (116 aa):
MNHEITMHLYEDWLDTVKEIFKGSGHPLPNDLTPDQVALAYFLQTAPSKEEALRQREANEERLNDIQQKLLDNFEAVVLPDLRSRTGYAGETFAFKWVYNQGEHIIEERSSYRIPL

Mean predicted aligned error: 3.35 Å

Organism: NCBI:txid2704463

pLDDT: mean 95.04, std 4.87, range [53.88, 98.06]

Nearest PDB structures (foldseek):
  3d0w-assembly1_C  TM=3.369E-01  e=2.974E+00  Bacillus subtilis
  1hsn-assembly1_A  TM=3.717E-01  e=6.430E+00  Cricetulus griseus
  7us2-assembly1_E  TM=2.420E-01  e=3.606E+00  Homo sapiens
  5mrc-assembly1_YY  TM=2.084E-01  e=5.654E+00  Saccharomyces cerevisiae

Solvent-accessible surface area (backbone atoms only — not comparable to full-atom values): 6631 Å² total; per-residue (Å²): 129,92,65,48,76,48,73,52,44,54,60,37,46,50,52,49,51,46,51,51,31,43,72,70,77,57,57,68,71,90,84,58,50,73,69,54,54,46,36,56,59,34,54,76,75,38,96,39,73,69,54,10,49,53,52,38,52,54,48,51,52,50,36,52,50,51,51,49,52,50,61,78,35,25,80,83,49,50,48,58,51,42,31,73,74,54,65,50,81,75,60,68,49,41,44,42,40,46,82,70,101,51,52,32,39,35,29,73,86,57,69,40,75,44,81,108

Secondary structure (DSSP, 8-state):
---EEEE-HHHHHHHHHHHHHHHTT-PPPTT--HHHHHHHHHHTT-SSHHHHHHHHHHHHHHHHHHHHHHHHTIIIIIHHHHHHHH----SEEEEEEEESSSEEEEETTT--EEE-